Protein AF-A0A843I6S7-F1 (afdb_monomer)

Nearest PDB structures (foldseek):
  1p74-assembly1_B  TM=6.790E-01  e=1.109E-06  Haemophilus influenzae
  3don-assembly1_A  TM=5.576E-01  e=9.396E-06  Staphylococcus epidermidis RP62A
  7zkg-assembly1_A  T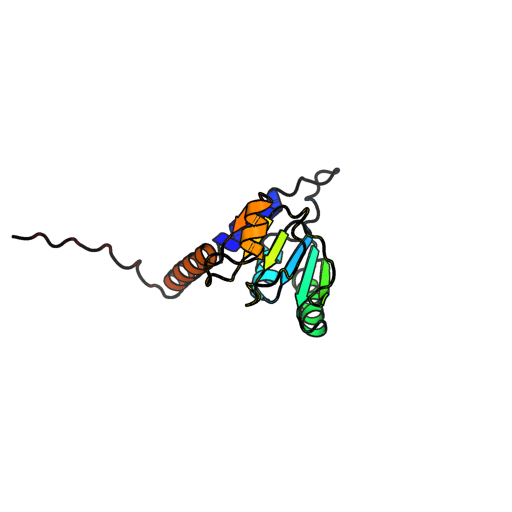M=5.074E-01  e=1.767E-01  Streptomyces griseofuscus
  5fsh-assembly1_A  TM=4.885E-01  e=3.602E-01  Thermus thermophilus HB8
  7ot8-assembly2_B  TM=3.622E-01  e=1.552E-01  synthetic construct

Radius of gyration: 17.91 Å; Cα contacts (8 Å, |Δi|>4): 296; chains: 1; bounding box: 38×38×66 Å

Sequence (162 aa):
MRVALNFLSAALARSERGSAGLPQLCKCVCYAARAAAYAAVKAGAARITLANRTRERAEALARELAQKFGVEARGAGLGEAVRADVIINATPVWDTPLVDLRGAKAYVEFVYNPPETALLREAKRLGLAVVDGIDILVEQGAAAEEIWGLEPGGGAQEGQEG

Solvent-accessible surface area (backbone atoms only — not comparable to full-atom values): 8922 Å² total; per-residue (Å²): 84,61,62,58,34,51,47,44,30,49,53,52,66,67,44,63,61,33,102,78,78,44,77,36,76,41,30,34,36,33,30,58,41,72,67,58,48,54,41,42,46,75,40,64,41,46,28,38,39,26,29,20,88,52,36,67,62,16,36,53,52,16,52,50,45,26,73,75,68,71,34,52,45,38,44,32,41,64,72,60,93,64,87,32,42,32,42,34,45,42,43,94,73,42,81,60,77,70,66,72,65,82,80,35,56,25,38,37,38,54,56,46,79,64,86,72,30,49,55,57,51,50,38,56,75,72,66,33,51,74,46,53,14,54,65,46,47,55,38,39,49,56,53,47,34,64,74,70,67,51,74,82,80,72,77,83,77,77,76,82,82,129

Secondary structure (DSSP, 8-state):
-HHHHHHHHHHHHTS---TTSSPP--EEEEES-HHHHHHHHHTT-SEEEEEESSHHHHHHHHHHHHHHH--EEEEEETT-----SEEEE-SS--SS--S--TT-SEEEE---SSSS-HHHHHHHHTT-EEE-HHHHHHHHHHHHHHHHTPPPPPP-------

Foldseek 3Di:
DVVLLVVLLVLQVPQDQPPPNHRPQFEEEEEDDLVNVVSNLVSPRQEYEYEYQDQVVRQVSQVVCCVPRVGHYHTDYFPPADDGLEYEYPDCAFADPRYDCPPHQEYEYLDPPVVHGPVNVVCVVNVHHYDGNVNVVVVVVVVVCVVVVPDPPDDPPDDDDD

Mean predicted aligned error: 9.21 Å

Structure (mmCIF, N/CA/C/O backbone):
data_AF-A0A843I6S7-F1
#
_entry.id   AF-A0A843I6S7-F1
#
loop_
_atom_site.group_PDB
_atom_site.id
_atom_site.type_symbol
_atom_site.label_atom_id
_atom_site.label_alt_id
_atom_site.label_comp_id
_atom_site.label_asym_id
_atom_site.label_entity_id
_atom_site.label_seq_id
_atom_site.pdbx_PDB_ins_code
_atom_site.Cartn_x
_atom_site.Cartn_y
_atom_site.Cartn_z
_atom_site.occupancy
_atom_site.B_iso_or_equiv
_atom_site.auth_seq_id
_atom_site.auth_comp_id
_atom_site.auth_asym_id
_atom_site.auth_atom_id
_atom_site.pdbx_PDB_model_num
ATOM 1 N N . MET A 1 1 ? -2.963 4.318 -14.015 1.00 53.22 1 MET A N 1
ATOM 2 C CA . MET A 1 1 ? -3.384 4.518 -12.590 1.00 53.22 1 MET A CA 1
ATOM 3 C C . MET A 1 1 ? -4.889 4.305 -12.362 1.00 53.22 1 MET A C 1
ATOM 5 O O . MET A 1 1 ? -5.326 4.360 -11.217 1.00 53.22 1 MET A O 1
ATOM 9 N N . ARG A 1 2 ? -5.688 4.065 -13.413 1.00 60.38 2 ARG A N 1
ATOM 10 C CA . ARG A 1 2 ? -7.154 4.020 -13.349 1.00 60.38 2 ARG A CA 1
ATOM 11 C C . ARG A 1 2 ? -7.678 2.735 -12.701 1.00 60.38 2 ARG A C 1
ATOM 13 O O . ARG A 1 2 ? -8.544 2.847 -11.849 1.00 60.38 2 ARG A O 1
ATOM 20 N N . VAL A 1 3 ? -7.087 1.565 -12.963 1.00 58.34 3 VAL A N 1
ATOM 21 C CA . VAL A 1 3 ? -7.435 0.318 -12.245 1.00 58.34 3 VAL A CA 1
ATOM 22 C C . VAL A 1 3 ? -7.110 0.373 -10.760 1.00 58.34 3 VAL A C 1
ATOM 24 O O . VAL A 1 3 ? -7.996 0.105 -9.961 1.00 58.34 3 VAL A O 1
ATOM 27 N N . ALA A 1 4 ? -5.912 0.812 -10.360 1.00 59.25 4 ALA A N 1
ATOM 28 C CA . ALA A 1 4 ? -5.600 0.970 -8.937 1.00 59.25 4 ALA A CA 1
ATOM 29 C C . ALA A 1 4 ? -6.573 1.947 -8.249 1.00 59.25 4 ALA A C 1
ATOM 31 O O . ALA A 1 4 ? -7.042 1.666 -7.156 1.00 59.25 4 ALA A O 1
ATOM 32 N N . LEU A 1 5 ? -6.935 3.062 -8.895 1.00 62.84 5 LEU A N 1
ATOM 33 C CA . LEU A 1 5 ? -7.920 4.025 -8.385 1.00 62.84 5 LEU A CA 1
ATOM 34 C C . LEU A 1 5 ? -9.350 3.487 -8.357 1.00 62.84 5 LEU A C 1
ATOM 36 O O . LEU A 1 5 ? -10.051 3.732 -7.383 1.00 62.84 5 LEU A O 1
ATOM 40 N N . ASN A 1 6 ? -9.791 2.777 -9.393 1.00 66.00 6 ASN A N 1
ATOM 41 C CA . ASN A 1 6 ? -11.128 2.190 -9.474 1.00 66.00 6 ASN A CA 1
ATOM 42 C C . ASN A 1 6 ? -11.267 1.048 -8.476 1.00 66.00 6 ASN A C 1
ATOM 44 O O . ASN A 1 6 ? -12.284 0.941 -7.800 1.00 66.00 6 ASN A O 1
ATOM 48 N N . PHE A 1 7 ? -10.226 0.232 -8.337 1.00 66.00 7 PHE A N 1
ATOM 49 C CA . PHE A 1 7 ? -10.172 -0.825 -7.350 1.00 66.00 7 PHE A CA 1
ATOM 50 C C . PHE A 1 7 ? -10.080 -0.268 -5.938 1.00 66.00 7 PHE A C 1
ATOM 52 O O . PHE A 1 7 ? -10.824 -0.723 -5.082 1.00 66.00 7 PHE A O 1
ATOM 59 N N . LEU A 1 8 ? -9.229 0.734 -5.686 1.00 65.12 8 LEU A N 1
ATOM 60 C CA . LEU A 1 8 ? -9.193 1.422 -4.396 1.00 65.12 8 LEU A CA 1
ATOM 61 C C . LEU A 1 8 ? -10.566 2.015 -4.106 1.00 65.12 8 LEU A C 1
ATOM 63 O O . LEU A 1 8 ? -11.136 1.696 -3.079 1.00 65.12 8 LEU A O 1
ATOM 67 N N . SER A 1 9 ? -11.161 2.762 -5.031 1.00 64.62 9 SER A N 1
ATOM 68 C CA . SER A 1 9 ? -12.520 3.297 -4.878 1.00 64.62 9 SER A CA 1
ATOM 69 C C . SER A 1 9 ? -13.546 2.195 -4.586 1.00 64.62 9 SER A C 1
ATOM 71 O O . SER A 1 9 ? -14.379 2.359 -3.702 1.00 64.62 9 SER A O 1
ATOM 73 N N . ALA A 1 10 ? -13.464 1.041 -5.255 1.00 59.94 10 ALA A N 1
ATOM 74 C CA . ALA A 1 10 ? -14.354 -0.095 -5.023 1.00 59.94 10 ALA A CA 1
ATOM 75 C C . ALA A 1 10 ? -14.103 -0.787 -3.672 1.00 59.94 10 ALA A C 1
ATOM 77 O O . ALA A 1 10 ? -15.052 -1.138 -2.976 1.00 59.94 10 ALA A O 1
ATOM 78 N N . ALA A 1 11 ? -12.846 -0.972 -3.274 1.00 60.44 11 ALA A N 1
ATOM 79 C CA . ALA A 1 11 ? -12.450 -1.535 -1.987 1.00 60.44 11 ALA A CA 1
ATOM 80 C C . ALA A 1 11 ? -12.856 -0.612 -0.829 1.00 60.44 11 ALA A C 1
ATOM 82 O O . ALA A 1 11 ? -13.390 -1.076 0.177 1.00 60.44 11 ALA A O 1
ATOM 83 N N . LEU A 1 12 ? -12.678 0.699 -1.013 1.00 59.31 12 LEU A N 1
ATOM 84 C CA . LEU A 1 12 ? -13.121 1.750 -0.103 1.00 59.31 12 LEU A CA 1
ATOM 85 C C . LEU A 1 12 ? -14.653 1.779 -0.001 1.00 59.31 12 LEU A C 1
ATOM 87 O O . LEU A 1 12 ? -15.182 1.850 1.104 1.00 59.31 12 LEU A O 1
ATOM 91 N N . ALA A 1 13 ? -15.374 1.641 -1.119 1.00 58.78 13 ALA A N 1
ATOM 92 C CA . ALA A 1 13 ? -16.839 1.608 -1.143 1.00 58.78 13 ALA A CA 1
ATOM 93 C C . ALA A 1 13 ? -17.441 0.347 -0.495 1.00 58.78 13 ALA A C 1
ATOM 95 O O . ALA A 1 13 ? -18.560 0.396 0.014 1.00 58.78 13 ALA A O 1
ATOM 96 N N . ARG A 1 14 ? -16.710 -0.778 -0.489 1.00 51.88 14 ARG A N 1
ATOM 97 C CA . ARG A 1 14 ? -17.101 -2.021 0.207 1.00 51.88 14 ARG A CA 1
ATOM 98 C C . ARG A 1 14 ? -16.844 -1.974 1.715 1.00 51.88 14 ARG A C 1
ATOM 100 O O . ARG A 1 14 ? -17.270 -2.875 2.436 1.00 51.88 14 ARG A O 1
ATOM 107 N N . SER A 1 15 ? -16.159 -0.945 2.212 1.00 49.03 15 SER A N 1
ATOM 108 C CA . SER A 1 15 ? -16.056 -0.704 3.644 1.00 49.03 15 SER A CA 1
ATOM 109 C C . SER A 1 15 ? -17.412 -0.200 4.158 1.00 49.03 15 SER A C 1
ATOM 111 O O . SER A 1 15 ? -17.794 0.927 3.854 1.00 49.03 15 SER A O 1
ATOM 113 N N . GLU A 1 16 ? -18.180 -1.068 4.836 1.00 45.88 16 GLU A N 1
ATOM 114 C CA . GLU A 1 16 ? -19.548 -0.802 5.326 1.00 45.88 16 GLU A CA 1
ATOM 115 C C . GLU A 1 16 ? -19.751 0.633 5.811 1.00 45.88 16 GLU A C 1
ATOM 117 O O . GLU A 1 16 ? -18.978 1.098 6.632 1.00 45.88 16 GLU A O 1
ATOM 122 N N . ARG A 1 17 ? -20.811 1.324 5.368 1.00 45.62 17 ARG A N 1
ATOM 123 C CA . ARG A 1 17 ? -21.184 2.648 5.899 1.00 45.62 17 ARG A CA 1
ATOM 124 C C . ARG A 1 17 ? -21.248 2.595 7.429 1.00 45.62 17 ARG A C 1
ATOM 126 O O . ARG A 1 17 ? -21.847 1.683 7.992 1.00 45.62 17 ARG A O 1
ATOM 133 N N . GLY A 1 18 ? -20.630 3.568 8.100 1.00 41.00 18 GLY A N 1
ATOM 134 C CA . GLY A 1 18 ? -20.685 3.659 9.557 1.00 41.00 18 GLY A CA 1
ATOM 135 C C . GLY A 1 18 ? -22.133 3.789 10.036 1.00 41.00 18 GLY A C 1
ATOM 136 O O . GLY A 1 18 ? -23.010 4.196 9.273 1.00 41.00 18 GLY A O 1
ATOM 137 N N . SER A 1 19 ? -22.376 3.496 11.313 1.00 39.09 19 SER A N 1
ATOM 138 C CA . SER A 1 19 ? -23.695 3.435 11.971 1.00 39.09 19 SER A CA 1
ATOM 139 C C . SER A 1 19 ? -24.567 4.707 11.900 1.00 39.09 19 SER A C 1
ATOM 141 O O . SER A 1 19 ? -25.662 4.722 12.448 1.00 39.09 19 SER A O 1
ATOM 143 N N . ALA A 1 20 ? -24.128 5.757 11.204 1.00 42.00 20 ALA A N 1
ATOM 144 C CA . AL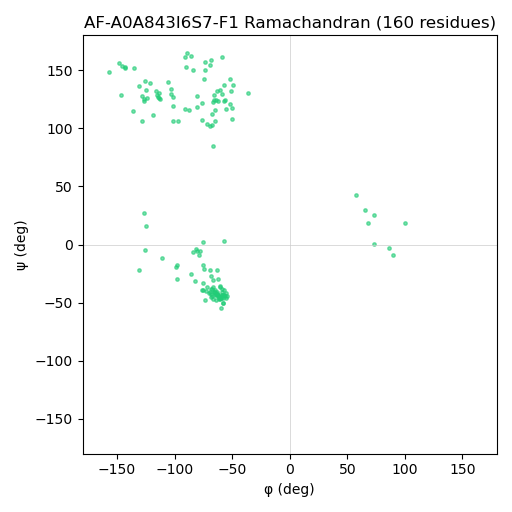A A 1 20 ? -24.852 7.010 10.989 1.00 42.00 20 ALA A CA 1
ATOM 145 C C . ALA A 1 20 ? -25.016 7.387 9.498 1.00 42.00 20 ALA A C 1
ATOM 147 O O . ALA A 1 20 ? -25.260 8.547 9.183 1.00 42.00 20 ALA A O 1
ATOM 148 N N . GLY A 1 21 ? -24.814 6.456 8.555 1.00 34.38 21 GLY A N 1
ATOM 149 C CA . GLY A 1 21 ? -24.879 6.755 7.114 1.00 34.38 21 GLY A CA 1
ATOM 150 C C . GLY A 1 21 ? -23.684 7.558 6.576 1.00 34.38 21 GLY A C 1
ATOM 151 O O . GLY A 1 21 ? -23.613 7.831 5.380 1.00 34.38 21 GLY A O 1
ATOM 152 N N . LEU A 1 22 ? -22.717 7.886 7.437 1.00 36.56 22 LEU A N 1
ATOM 153 C CA . LEU A 1 22 ? -21.428 8.455 7.055 1.00 36.56 22 LEU A CA 1
ATOM 154 C C . LEU A 1 22 ? -20.539 7.360 6.439 1.00 36.56 22 LEU A C 1
ATOM 156 O O . LEU A 1 22 ? -20.568 6.218 6.916 1.00 36.56 22 LEU A O 1
ATOM 160 N N . PRO A 1 23 ? -19.735 7.664 5.403 1.00 42.59 23 PRO A N 1
ATOM 161 C CA . PRO A 1 23 ? -18.770 6.703 4.880 1.00 42.59 23 PRO A CA 1
ATOM 162 C C . PRO A 1 23 ? -17.855 6.259 6.028 1.00 42.59 23 PRO A C 1
ATOM 164 O O . PRO A 1 23 ? -17.282 7.094 6.731 1.00 42.59 23 PRO A O 1
ATOM 167 N N . GLN A 1 24 ? -17.768 4.948 6.280 1.00 44.59 24 GLN A N 1
ATOM 168 C CA . GLN A 1 24 ? -16.869 4.434 7.309 1.00 44.59 24 GLN A CA 1
ATOM 169 C C . GLN A 1 24 ? -15.454 4.859 6.950 1.00 44.59 24 GLN A C 1
ATOM 171 O O . GLN A 1 24 ? -15.001 4.734 5.815 1.00 44.59 24 GLN A O 1
ATOM 176 N N . LEU A 1 25 ? -14.807 5.447 7.949 1.00 50.16 25 LEU A N 1
ATOM 177 C CA . LEU A 1 25 ? -13.542 6.149 7.855 1.00 50.16 25 LEU A CA 1
ATOM 178 C C . LEU A 1 25 ? -12.432 5.152 7.498 1.00 50.16 25 LEU A C 1
ATOM 180 O O . LEU A 1 25 ? -11.782 4.613 8.401 1.00 50.16 25 LEU A O 1
ATOM 184 N N . CYS A 1 26 ? -12.270 4.882 6.200 1.00 57.62 26 CYS A N 1
ATOM 185 C CA . CYS A 1 26 ? -11.375 3.848 5.713 1.00 57.62 26 CYS A CA 1
ATOM 186 C C . CYS A 1 26 ? -9.934 4.170 6.095 1.00 57.62 26 CYS A C 1
ATOM 188 O O . CYS A 1 26 ? -9.416 5.247 5.781 1.00 57.62 26 CYS A O 1
ATOM 190 N N . LYS A 1 27 ? -9.309 3.222 6.792 1.00 61.25 27 LYS A N 1
ATOM 191 C CA . LYS A 1 27 ? -7.906 3.285 7.183 1.00 61.25 27 LYS A CA 1
ATOM 192 C C . LYS A 1 27 ? -7.080 2.618 6.096 1.00 61.25 27 LYS A C 1
ATOM 194 O O . LYS A 1 27 ? -7.201 1.412 5.890 1.00 61.25 27 LYS A O 1
ATOM 199 N N . CYS A 1 28 ? -6.221 3.389 5.445 1.00 69.06 28 CYS A N 1
ATOM 200 C CA . CYS A 1 28 ? -5.267 2.867 4.475 1.00 69.06 28 CYS A CA 1
ATOM 201 C C . CYS A 1 28 ? -3.861 2.852 5.069 1.00 69.06 28 CYS A C 1
ATOM 203 O O . CYS A 1 28 ? -3.461 3.817 5.722 1.00 69.06 28 CYS A O 1
ATOM 205 N N . VAL A 1 29 ? -3.093 1.796 4.802 1.00 71.69 29 VAL A N 1
ATOM 206 C CA . VAL A 1 29 ? -1.641 1.801 5.025 1.00 71.69 29 VAL A CA 1
ATOM 207 C C . VAL A 1 29 ? -0.933 1.714 3.687 1.00 71.69 29 VAL A C 1
ATOM 209 O O . VAL A 1 29 ? -1.200 0.797 2.916 1.00 71.69 29 VAL A O 1
ATOM 212 N N . CYS A 1 30 ? -0.030 2.654 3.414 1.00 72.94 30 CYS A N 1
ATOM 213 C CA . CYS A 1 30 ? 0.808 2.617 2.218 1.00 72.94 30 CYS A CA 1
ATOM 214 C C . CYS A 1 30 ? 2.261 2.379 2.613 1.00 72.94 30 CYS A C 1
ATOM 216 O O . CYS A 1 30 ? 2.833 3.162 3.377 1.00 72.94 30 CYS A O 1
ATOM 218 N N . TYR A 1 31 ? 2.866 1.347 2.039 1.00 69.94 31 TYR A N 1
ATOM 219 C CA . TYR A 1 31 ? 4.280 1.053 2.195 1.00 69.94 31 TYR A CA 1
ATOM 220 C C . TYR A 1 31 ? 5.049 1.612 0.990 1.00 69.94 31 TYR A C 1
ATOM 222 O O . TYR A 1 31 ? 4.960 1.082 -0.107 1.00 69.94 31 TYR A O 1
ATOM 230 N N . ALA A 1 32 ? 5.787 2.703 1.203 1.00 62.50 32 ALA A N 1
ATOM 231 C CA . ALA A 1 32 ? 6.796 3.266 0.292 1.00 62.50 32 ALA A CA 1
ATOM 232 C C . ALA A 1 32 ? 6.414 3.670 -1.157 1.00 62.50 32 ALA A C 1
ATOM 234 O O . ALA A 1 32 ? 7.248 3.557 -2.050 1.00 62.50 32 ALA A O 1
ATOM 235 N N . ALA A 1 33 ? 5.268 4.315 -1.399 1.00 67.56 33 ALA A N 1
ATOM 236 C CA . ALA A 1 33 ? 5.128 5.147 -2.605 1.00 67.56 33 ALA A CA 1
ATOM 237 C C . ALA A 1 33 ? 4.242 6.377 -2.393 1.00 67.56 33 ALA A C 1
ATOM 239 O O . ALA A 1 33 ? 3.086 6.285 -1.981 1.00 67.56 33 ALA A O 1
ATOM 240 N N . ARG A 1 34 ? 4.775 7.546 -2.767 1.00 81.56 34 ARG A N 1
ATOM 241 C CA . ARG A 1 34 ? 4.033 8.813 -2.841 1.00 81.56 34 ARG A CA 1
ATOM 242 C C . ARG A 1 34 ? 2.817 8.683 -3.764 1.00 81.56 34 ARG A C 1
ATOM 244 O O . ARG A 1 34 ? 1.729 9.092 -3.384 1.00 81.56 34 ARG A O 1
ATOM 251 N N . ALA A 1 35 ? 2.978 8.055 -4.930 1.00 79.94 35 ALA A N 1
ATOM 252 C CA . ALA A 1 35 ? 1.886 7.844 -5.881 1.00 79.94 35 ALA A CA 1
ATOM 253 C C . ALA A 1 35 ? 0.728 7.023 -5.283 1.00 79.94 35 ALA A C 1
ATOM 255 O O . ALA A 1 35 ? -0.426 7.415 -5.432 1.00 79.94 35 ALA A O 1
ATOM 256 N N . ALA A 1 36 ? 1.028 5.948 -4.543 1.00 81.75 36 ALA A N 1
ATOM 257 C CA . ALA A 1 36 ? 0.018 5.131 -3.867 1.00 81.75 36 ALA A CA 1
ATOM 258 C C . ALA A 1 36 ? -0.767 5.935 -2.820 1.00 81.75 36 ALA A C 1
ATOM 260 O O . ALA A 1 36 ? -1.994 5.878 -2.786 1.00 81.75 36 ALA A O 1
ATOM 261 N N . ALA A 1 37 ? -0.076 6.749 -2.018 1.00 85.44 37 ALA A N 1
ATOM 262 C CA . ALA A 1 37 ? -0.729 7.600 -1.029 1.00 85.44 37 ALA A CA 1
ATOM 263 C C . ALA A 1 37 ? -1.653 8.645 -1.678 1.00 85.44 37 ALA A C 1
ATOM 265 O O . ALA A 1 37 ? -2.786 8.834 -1.247 1.00 85.44 37 ALA A O 1
ATOM 266 N N . TYR A 1 38 ? -1.199 9.279 -2.761 1.00 85.00 38 TYR A N 1
ATOM 267 C CA . TYR A 1 38 ? -2.015 10.204 -3.549 1.00 85.00 38 TYR A CA 1
ATOM 268 C C . TYR A 1 38 ? -3.227 9.511 -4.191 1.00 85.00 38 TYR A C 1
ATOM 270 O O . TYR A 1 38 ? -4.319 10.077 -4.207 1.00 85.00 38 TYR A O 1
ATOM 278 N N . ALA A 1 39 ? -3.053 8.292 -4.709 1.00 80.88 39 ALA A N 1
ATOM 279 C CA . ALA A 1 39 ? -4.145 7.492 -5.254 1.00 80.88 39 ALA A CA 1
ATOM 280 C C . ALA A 1 39 ? -5.180 7.148 -4.172 1.00 80.88 39 ALA A C 1
ATOM 282 O O . ALA A 1 39 ? -6.373 7.301 -4.415 1.00 80.88 39 ALA A O 1
ATOM 283 N N . ALA A 1 40 ? -4.734 6.773 -2.969 1.00 83.12 40 ALA A N 1
ATOM 284 C CA . ALA A 1 40 ? -5.612 6.505 -1.833 1.00 83.12 40 ALA A CA 1
ATOM 285 C C . ALA A 1 40 ? -6.418 7.749 -1.423 1.00 83.12 40 ALA A C 1
ATOM 287 O O . ALA A 1 40 ? -7.632 7.651 -1.252 1.00 83.12 40 ALA A O 1
ATOM 288 N N . VAL A 1 41 ? -5.781 8.927 -1.341 1.00 85.69 41 VAL A N 1
ATOM 289 C CA . VAL A 1 41 ? -6.489 10.198 -1.088 1.00 85.69 41 VAL A CA 1
ATOM 290 C C . VAL A 1 41 ? -7.549 10.452 -2.158 1.00 85.69 41 VAL A C 1
ATOM 292 O O . VAL A 1 41 ? -8.704 10.703 -1.831 1.00 85.69 41 VAL A O 1
ATOM 295 N N . LYS A 1 42 ? -7.179 10.354 -3.441 1.00 82.75 42 LYS A N 1
ATOM 296 C CA . LYS A 1 42 ? -8.107 10.586 -4.560 1.00 82.75 42 LYS A CA 1
ATOM 297 C C . LYS A 1 42 ? -9.271 9.595 -4.593 1.00 82.75 42 LYS A C 1
ATOM 299 O O . LYS A 1 42 ? -10.344 9.955 -5.057 1.00 82.75 42 LYS A O 1
ATOM 304 N N . ALA A 1 43 ? -9.060 8.378 -4.103 1.00 77.75 43 ALA A N 1
ATOM 305 C CA . ALA A 1 43 ? -10.097 7.362 -3.989 1.00 77.75 43 ALA A CA 1
ATOM 306 C C . ALA A 1 43 ? -11.032 7.585 -2.776 1.00 77.75 43 ALA A C 1
ATOM 308 O O . ALA A 1 43 ? -12.022 6.874 -2.633 1.00 77.75 43 ALA A O 1
ATOM 309 N N . GLY A 1 44 ? -10.749 8.572 -1.915 1.00 80.44 44 GLY A N 1
ATOM 310 C CA . GLY A 1 44 ? -11.593 8.939 -0.772 1.00 80.44 44 GLY A CA 1
ATOM 311 C C . GLY A 1 44 ? -11.117 8.395 0.577 1.00 80.44 44 GLY A C 1
ATOM 312 O O . GLY A 1 44 ? -11.900 8.345 1.525 1.00 80.44 44 GLY A O 1
ATOM 313 N N . ALA A 1 45 ? -9.852 7.977 0.698 1.00 81.94 45 ALA A N 1
ATOM 314 C CA . ALA A 1 45 ? -9.301 7.567 1.986 1.00 81.94 45 ALA A CA 1
ATOM 315 C C . ALA A 1 45 ? -9.256 8.754 2.959 1.00 81.94 45 ALA A C 1
ATOM 317 O O . ALA A 1 45 ? -8.525 9.722 2.754 1.00 81.94 45 ALA A O 1
ATOM 318 N N . ALA A 1 46 ? -10.018 8.652 4.044 1.00 77.25 46 ALA A N 1
ATOM 319 C CA . ALA A 1 46 ? -10.097 9.700 5.054 1.00 77.25 46 ALA A CA 1
ATOM 320 C C . ALA A 1 46 ? -8.992 9.596 6.119 1.00 77.25 46 ALA A C 1
ATOM 322 O O . ALA A 1 46 ? -8.618 10.608 6.710 1.00 77.25 46 ALA A O 1
ATOM 323 N N . ARG A 1 47 ? -8.456 8.383 6.343 1.00 87.12 47 ARG A N 1
ATOM 324 C CA . ARG A 1 47 ? -7.311 8.123 7.224 1.00 87.12 47 ARG A CA 1
ATOM 325 C C . ARG A 1 47 ? -6.212 7.357 6.511 1.00 87.12 47 ARG A C 1
ATOM 327 O O . ARG A 1 47 ? -6.439 6.252 6.020 1.00 87.12 47 ARG A O 1
ATOM 334 N N . ILE A 1 48 ? -4.998 7.897 6.529 1.00 89.00 48 ILE A N 1
ATOM 335 C CA . ILE A 1 48 ? -3.839 7.282 5.878 1.00 89.00 48 ILE A CA 1
ATOM 336 C C . ILE A 1 48 ? -2.693 7.146 6.875 1.00 89.00 48 ILE A C 1
ATOM 338 O O . ILE A 1 48 ? -2.219 8.114 7.459 1.00 89.00 48 ILE A O 1
ATOM 342 N N . THR A 1 49 ? -2.203 5.926 7.049 1.00 91.50 49 THR A N 1
ATOM 343 C CA . THR A 1 49 ? -0.913 5.678 7.687 1.00 91.50 49 THR A CA 1
ATOM 344 C C . THR A 1 49 ? 0.120 5.397 6.605 1.00 91.50 49 THR A C 1
ATOM 346 O O . THR A 1 49 ? -0.066 4.542 5.743 1.00 91.50 49 THR A O 1
ATOM 349 N N . LEU A 1 50 ? 1.225 6.123 6.633 1.00 90.69 50 LEU A N 1
ATOM 350 C CA . LEU A 1 50 ? 2.343 5.913 5.726 1.00 90.69 50 LEU A CA 1
ATOM 351 C C . LEU A 1 50 ? 3.419 5.158 6.483 1.00 90.69 50 LEU A C 1
ATOM 353 O O . LEU A 1 50 ? 3.919 5.661 7.482 1.00 90.69 50 LEU A O 1
ATOM 357 N N . ALA A 1 51 ? 3.768 3.966 6.020 1.00 89.19 51 ALA A N 1
ATOM 358 C CA . ALA A 1 51 ? 4.843 3.180 6.601 1.00 89.19 51 ALA A CA 1
ATOM 359 C C . ALA A 1 51 ? 6.081 3.279 5.707 1.00 89.19 51 ALA A C 1
ATOM 361 O O . ALA A 1 51 ? 6.008 3.100 4.485 1.00 89.19 51 ALA A O 1
ATOM 362 N N . ASN A 1 52 ? 7.230 3.594 6.300 1.00 86.56 52 ASN A N 1
ATOM 363 C CA . ASN A 1 52 ? 8.489 3.655 5.566 1.00 86.56 52 ASN A CA 1
ATOM 364 C C . ASN A 1 52 ? 9.678 3.256 6.440 1.00 86.56 52 ASN A C 1
ATOM 366 O O . ASN A 1 52 ? 9.631 3.380 7.661 1.00 86.56 52 ASN A O 1
ATOM 370 N N . ARG A 1 53 ? 10.769 2.799 5.809 1.00 84.50 53 ARG A N 1
ATOM 371 C CA . ARG A 1 53 ? 11.996 2.406 6.526 1.00 84.50 53 ARG A CA 1
ATOM 372 C C . ARG A 1 53 ? 12.564 3.569 7.337 1.00 84.50 53 ARG A C 1
ATOM 374 O O . ARG A 1 53 ? 13.057 3.378 8.437 1.00 84.50 53 ARG A O 1
ATOM 381 N N . THR A 1 54 ? 12.480 4.769 6.770 1.00 88.56 54 THR A N 1
ATOM 382 C CA . THR A 1 54 ? 12.829 6.028 7.431 1.00 88.56 54 THR A CA 1
ATOM 383 C C . THR A 1 54 ? 11.535 6.706 7.863 1.00 88.56 54 THR A C 1
ATOM 385 O O . THR A 1 54 ? 10.797 7.218 7.013 1.00 88.56 54 THR A O 1
ATOM 388 N N . ARG A 1 55 ? 11.250 6.694 9.167 1.00 89.69 55 ARG A N 1
ATOM 389 C CA . ARG A 1 55 ? 10.008 7.223 9.745 1.00 89.69 55 ARG A CA 1
ATOM 390 C C . ARG A 1 55 ? 9.792 8.695 9.393 1.00 89.69 55 ARG A C 1
ATOM 392 O O . ARG A 1 55 ? 8.692 9.090 9.020 1.00 89.69 55 ARG A O 1
ATOM 399 N N . GLU A 1 56 ? 10.854 9.488 9.393 1.00 92.00 56 GLU A N 1
ATOM 400 C CA . GLU A 1 56 ? 10.827 10.923 9.104 1.00 92.00 56 GLU A CA 1
ATOM 401 C C . GLU A 1 56 ? 10.304 11.199 7.688 1.00 92.00 56 GLU A C 1
ATOM 403 O O . GLU A 1 56 ? 9.563 12.157 7.465 1.00 92.00 56 GLU A O 1
ATOM 408 N N . ARG A 1 57 ? 10.629 10.325 6.720 1.00 90.00 57 ARG A N 1
ATOM 409 C CA . ARG A 1 57 ? 10.105 10.419 5.347 1.00 90.00 57 ARG A CA 1
ATOM 410 C C . ARG A 1 57 ? 8.603 10.148 5.299 1.00 90.00 57 ARG A C 1
ATOM 412 O O . ARG A 1 57 ? 7.898 10.794 4.526 1.00 90.00 57 ARG A O 1
ATOM 419 N N . ALA A 1 58 ? 8.118 9.199 6.099 1.00 90.44 58 ALA A N 1
ATOM 420 C CA . ALA A 1 58 ? 6.692 8.909 6.193 1.00 90.44 58 ALA A CA 1
ATOM 421 C C . ALA A 1 58 ? 5.924 10.069 6.837 1.00 90.44 58 ALA A C 1
ATOM 423 O O . ALA A 1 58 ? 4.892 10.487 6.320 1.00 90.44 58 ALA A O 1
ATOM 424 N N . GLU A 1 59 ? 6.452 10.634 7.923 1.00 93.44 59 GLU A N 1
ATOM 425 C CA . GLU A 1 59 ? 5.846 11.783 8.597 1.00 93.44 59 GLU A CA 1
ATOM 426 C C . GLU A 1 59 ? 5.844 13.042 7.724 1.00 93.44 59 GLU A C 1
ATOM 428 O O . GLU A 1 59 ? 4.855 13.772 7.702 1.00 93.44 59 GLU A O 1
ATOM 433 N N . ALA A 1 60 ? 6.920 13.290 6.971 1.00 94.00 60 ALA A N 1
ATOM 434 C CA . ALA A 1 60 ? 6.980 14.404 6.029 1.00 94.00 60 ALA A CA 1
ATOM 435 C C . ALA A 1 60 ? 5.896 14.292 4.947 1.00 94.00 60 ALA A C 1
ATOM 437 O O . ALA A 1 60 ? 5.181 15.261 4.696 1.00 94.00 60 ALA A O 1
ATOM 438 N N . LEU A 1 61 ? 5.725 13.104 4.355 1.00 91.38 61 LEU A N 1
ATOM 439 C CA . LEU A 1 61 ? 4.668 12.873 3.372 1.00 91.38 61 LEU A CA 1
ATOM 440 C C . LEU A 1 61 ? 3.270 12.956 4.008 1.00 91.38 61 LEU A C 1
ATOM 442 O O . LEU A 1 61 ? 2.363 13.503 3.393 1.00 91.38 61 LEU A O 1
ATOM 446 N N . ALA A 1 62 ? 3.090 12.484 5.244 1.00 92.50 62 ALA A N 1
ATOM 447 C CA . ALA A 1 62 ? 1.814 12.595 5.952 1.00 92.50 62 ALA A CA 1
ATOM 448 C C . ALA A 1 62 ? 1.408 14.061 6.157 1.00 92.50 62 ALA A C 1
ATOM 450 O O . ALA A 1 62 ? 0.279 14.434 5.842 1.00 92.50 62 ALA A O 1
ATOM 451 N N . ARG A 1 63 ? 2.347 14.905 6.611 1.00 95.12 63 ARG A N 1
ATOM 452 C CA . ARG A 1 63 ? 2.124 16.352 6.759 1.00 95.12 63 ARG A CA 1
ATOM 453 C C . ARG A 1 63 ? 1.736 17.002 5.437 1.00 95.12 63 ARG A C 1
ATOM 455 O O . ARG A 1 63 ? 0.797 17.788 5.405 1.00 95.12 63 ARG A O 1
ATOM 462 N N . GLU A 1 64 ? 2.421 16.647 4.353 1.00 93.81 64 GLU A N 1
ATOM 463 C CA . GLU A 1 64 ? 2.104 17.164 3.023 1.00 93.81 64 GLU A CA 1
ATOM 464 C C . GLU A 1 64 ? 0.679 16.793 2.585 1.00 93.81 64 GLU A C 1
ATOM 466 O O . GLU A 1 64 ? -0.067 17.654 2.119 1.00 93.81 64 GLU A O 1
ATOM 471 N N . LEU A 1 65 ? 0.276 15.528 2.754 1.00 90.88 65 LEU A N 1
ATOM 472 C CA . LEU A 1 65 ? -1.068 15.080 2.381 1.00 90.88 65 LEU A CA 1
ATOM 473 C C . LEU A 1 65 ? -2.147 15.768 3.220 1.00 90.88 65 LEU A C 1
ATOM 475 O O . LEU A 1 65 ? -3.154 16.208 2.666 1.00 90.88 65 LEU A O 1
ATOM 479 N N . ALA A 1 66 ? -1.920 15.907 4.528 1.00 92.06 66 ALA A N 1
ATOM 480 C CA . ALA A 1 66 ? -2.836 16.606 5.423 1.00 92.06 66 ALA A CA 1
ATOM 481 C C . ALA A 1 66 ? -3.002 18.082 5.026 1.00 92.06 66 ALA A C 1
ATOM 483 O O . ALA A 1 66 ? -4.125 18.565 4.920 1.00 92.06 66 ALA A O 1
ATOM 484 N N . GLN A 1 67 ? -1.904 18.785 4.729 1.00 94.12 67 GLN A N 1
ATOM 485 C CA . GLN A 1 67 ? -1.940 20.191 4.310 1.00 94.12 67 GLN A CA 1
ATOM 486 C C . GLN A 1 67 ? -2.619 20.389 2.953 1.00 94.12 67 GLN A C 1
ATOM 488 O O . GLN A 1 67 ? -3.365 21.345 2.766 1.00 94.12 67 GLN A O 1
ATOM 493 N N . LYS A 1 68 ? -2.352 19.498 1.994 1.00 93.12 68 LYS A N 1
ATOM 494 C CA . LYS A 1 68 ? -2.821 19.650 0.614 1.00 93.12 68 LYS A CA 1
ATOM 495 C C . LYS A 1 68 ? -4.260 19.184 0.406 1.00 93.12 68 LYS A C 1
ATOM 497 O O . LYS A 1 68 ? -4.942 19.718 -0.462 1.00 93.12 68 LYS A O 1
ATOM 502 N N . PHE A 1 69 ? -4.701 18.177 1.159 1.00 88.94 69 PHE A N 1
ATOM 503 C CA . PHE A 1 69 ? -5.978 17.499 0.920 1.00 88.94 69 PHE A CA 1
ATOM 504 C C . PHE A 1 69 ? -6.907 17.451 2.137 1.00 88.94 69 PHE A C 1
ATOM 506 O O . PHE A 1 69 ? -8.024 16.963 2.007 1.00 88.94 69 PHE A O 1
ATOM 513 N N . GLY A 1 70 ? -6.474 17.921 3.313 1.00 88.38 70 GLY A N 1
ATOM 514 C CA . GLY A 1 70 ? -7.298 17.909 4.527 1.00 88.38 70 GLY A CA 1
ATOM 515 C C . GLY A 1 70 ? -7.591 16.510 5.081 1.00 88.38 70 GLY A C 1
ATOM 516 O O . GLY A 1 70 ? -8.540 16.343 5.840 1.00 88.38 70 GLY A O 1
ATOM 517 N N . VAL A 1 71 ? -6.808 15.498 4.695 1.00 87.75 71 VAL A N 1
ATOM 518 C CA . VAL A 1 71 ? -6.958 14.118 5.186 1.00 87.75 71 VAL A CA 1
ATOM 519 C C . VAL A 1 71 ? -6.233 13.914 6.516 1.00 87.75 71 VAL A C 1
ATOM 521 O O . VAL A 1 71 ? -5.188 14.517 6.767 1.00 87.75 71 VAL A O 1
ATOM 524 N N . GLU A 1 72 ? -6.736 13.011 7.356 1.00 90.69 72 GLU A N 1
ATOM 525 C CA . GLU A 1 72 ? -6.025 12.596 8.565 1.00 90.69 72 GLU A CA 1
ATOM 526 C C . GLU A 1 72 ? -4.893 11.636 8.164 1.00 90.69 72 GLU A C 1
ATOM 528 O O . GLU A 1 72 ? -5.125 10.488 7.779 1.00 90.69 72 GLU A O 1
ATOM 533 N N . ALA A 1 73 ? -3.646 12.106 8.223 1.00 91.38 73 ALA A N 1
ATOM 534 C CA . ALA A 1 73 ? -2.481 11.323 7.829 1.00 91.38 73 ALA A CA 1
ATOM 535 C C . ALA A 1 73 ? -1.427 11.259 8.940 1.00 91.38 73 ALA A C 1
ATOM 537 O O . ALA A 1 73 ? -1.131 12.261 9.589 1.00 91.38 73 ALA A O 1
ATOM 538 N N . ARG A 1 74 ? -0.804 10.089 9.119 1.00 91.75 74 ARG A N 1
ATOM 539 C CA . ARG A 1 74 ? 0.330 9.896 10.041 1.00 91.75 74 ARG A CA 1
ATOM 540 C C . ARG A 1 74 ? 1.450 9.070 9.414 1.00 91.75 74 ARG A C 1
ATOM 542 O O . ARG A 1 74 ? 1.196 8.219 8.563 1.00 91.75 74 ARG A O 1
ATOM 549 N N . GLY A 1 75 ? 2.682 9.299 9.861 1.00 90.50 75 GLY A N 1
ATOM 550 C CA . GLY A 1 75 ? 3.826 8.445 9.539 1.00 90.50 75 GLY A CA 1
ATOM 551 C C . GLY A 1 75 ? 4.004 7.314 10.555 1.00 90.50 75 GLY A C 1
ATOM 552 O O . GLY A 1 75 ? 3.610 7.452 11.711 1.00 90.50 75 GLY A O 1
ATOM 553 N N . ALA A 1 76 ? 4.599 6.212 10.111 1.00 88.56 76 ALA A N 1
ATOM 554 C CA . ALA A 1 76 ? 5.005 5.061 10.910 1.00 88.56 76 ALA A CA 1
ATOM 555 C C . ALA A 1 76 ? 6.305 4.459 10.339 1.00 88.56 76 ALA A C 1
ATOM 557 O O . ALA A 1 76 ? 6.600 4.590 9.144 1.00 88.56 76 ALA A O 1
ATOM 558 N N . GLY A 1 77 ? 7.087 3.798 11.185 1.00 85.00 77 GLY A N 1
ATOM 559 C CA . GLY A 1 77 ? 8.210 2.958 10.780 1.00 85.00 77 GLY A CA 1
ATOM 560 C C . GLY A 1 77 ? 7.758 1.627 10.169 1.00 85.00 77 GLY A C 1
ATOM 561 O O . GLY A 1 77 ? 6.659 1.135 10.436 1.00 85.00 77 GLY A O 1
ATOM 562 N N . LEU A 1 78 ? 8.620 1.013 9.351 1.00 78.19 78 LEU A N 1
ATOM 563 C CA . LEU A 1 78 ? 8.435 -0.385 8.941 1.00 78.19 78 LEU A CA 1
ATOM 564 C C . LEU A 1 78 ? 8.452 -1.299 10.173 1.00 78.19 78 LEU A C 1
ATOM 566 O O . LEU A 1 78 ? 9.342 -1.186 11.010 1.00 78.19 78 LEU A O 1
ATOM 570 N N . GLY A 1 79 ? 7.483 -2.211 10.262 1.00 72.44 79 GLY A N 1
ATOM 571 C CA . GLY A 1 79 ? 7.345 -3.153 11.378 1.00 72.44 79 GLY A CA 1
ATOM 572 C C . GLY A 1 79 ? 6.487 -2.650 12.542 1.00 72.44 79 GLY A C 1
ATOM 573 O O . GLY A 1 79 ? 6.135 -3.444 13.412 1.00 72.44 79 GLY A O 1
ATOM 574 N N . GLU A 1 80 ? 6.085 -1.374 12.558 1.00 80.81 80 GLU A N 1
ATOM 575 C CA . GLU A 1 80 ? 5.036 -0.938 13.479 1.00 80.81 80 GLU A CA 1
ATOM 576 C C . GLU A 1 80 ? 3.723 -1.656 13.146 1.00 80.81 80 GLU A C 1
ATOM 578 O O . GLU A 1 80 ? 3.301 -1.720 11.988 1.00 80.81 80 GLU A O 1
ATOM 583 N N . ALA A 1 81 ? 3.062 -2.196 14.169 1.00 74.06 81 ALA A N 1
ATOM 584 C CA . ALA A 1 81 ? 1.782 -2.860 13.995 1.00 74.06 81 ALA A CA 1
ATOM 585 C C . ALA A 1 81 ? 0.716 -1.831 13.601 1.00 74.06 81 ALA A C 1
ATOM 587 O O . ALA A 1 81 ? 0.320 -0.977 14.400 1.00 74.06 81 ALA A O 1
ATOM 588 N N . VAL A 1 82 ? 0.221 -1.927 12.368 1.00 79.12 82 VAL A N 1
ATOM 589 C CA . VAL A 1 82 ? -0.867 -1.081 11.878 1.00 79.12 82 VAL A CA 1
ATOM 590 C C . VAL A 1 82 ? -1.998 -1.950 11.357 1.00 79.12 82 VAL A C 1
ATOM 592 O O . VAL A 1 82 ? -1.776 -2.884 10.596 1.00 79.12 82 VAL A O 1
ATOM 595 N N . ARG A 1 83 ? -3.227 -1.623 11.765 1.00 81.62 83 ARG A N 1
ATOM 596 C CA . ARG A 1 83 ? -4.449 -2.219 11.218 1.00 81.62 83 ARG A CA 1
ATOM 597 C C . ARG A 1 83 ? -5.112 -1.247 10.256 1.00 81.62 83 ARG A C 1
ATOM 599 O O . ARG A 1 83 ? -5.282 -0.070 10.588 1.00 81.62 83 ARG A O 1
ATOM 606 N N . ALA A 1 84 ? -5.509 -1.760 9.103 1.00 85.94 84 ALA A N 1
ATOM 607 C CA . ALA A 1 84 ? -6.122 -1.000 8.028 1.00 85.94 84 ALA A CA 1
ATOM 608 C C . ALA A 1 84 ? -7.201 -1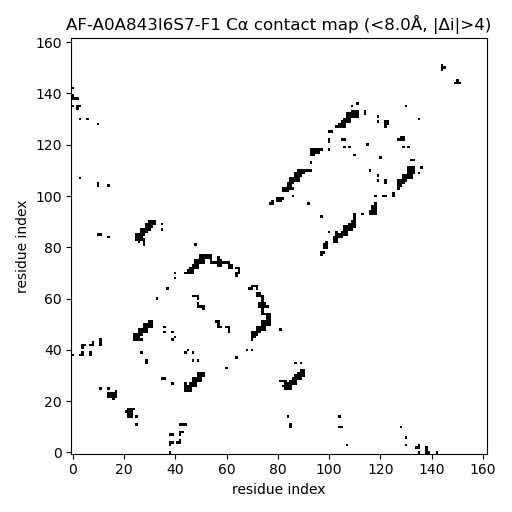.837 7.339 1.00 85.94 84 ALA A C 1
ATOM 610 O O . ALA A 1 84 ? -7.107 -3.060 7.312 1.00 85.94 84 ALA A O 1
ATOM 611 N N . ASP A 1 85 ? -8.191 -1.168 6.757 1.00 87.62 85 ASP A N 1
ATOM 612 C CA . ASP A 1 85 ? -9.173 -1.814 5.886 1.00 87.62 85 ASP A CA 1
ATOM 613 C C . ASP A 1 85 ? -8.550 -2.125 4.517 1.00 87.62 85 ASP A C 1
ATOM 615 O O . ASP A 1 85 ? -8.878 -3.134 3.894 1.00 87.62 85 ASP A O 1
ATOM 619 N N . VAL A 1 86 ? -7.627 -1.267 4.064 1.00 88.12 86 VAL A N 1
ATOM 620 C CA . VAL A 1 86 ? -6.900 -1.416 2.801 1.00 88.12 86 VAL A CA 1
ATOM 621 C C . VAL A 1 86 ? -5.402 -1.300 3.045 1.00 88.12 86 VAL A C 1
ATOM 623 O O . VAL A 1 86 ? -4.917 -0.325 3.626 1.00 88.12 86 VAL A O 1
ATOM 626 N N . ILE A 1 87 ? -4.654 -2.287 2.565 1.00 90.31 87 ILE A N 1
ATOM 627 C CA . ILE A 1 87 ? -3.197 -2.327 2.680 1.00 90.31 87 ILE A CA 1
ATOM 628 C C . ILE A 1 87 ? -2.594 -2.254 1.279 1.00 90.31 87 ILE A C 1
ATOM 630 O O . ILE A 1 87 ? -2.966 -3.026 0.401 1.00 90.31 87 ILE A O 1
ATOM 634 N N . ILE A 1 88 ? -1.659 -1.327 1.075 1.00 90.12 88 ILE A N 1
ATOM 635 C CA . ILE A 1 88 ? -0.971 -1.119 -0.200 1.00 90.12 88 ILE A CA 1
ATOM 636 C C . ILE A 1 88 ? 0.526 -1.350 0.001 1.00 90.12 88 ILE A C 1
ATOM 638 O O . ILE A 1 88 ? 1.191 -0.548 0.666 1.00 90.12 88 ILE A O 1
ATOM 642 N N . ASN A 1 89 ? 1.065 -2.421 -0.584 1.00 89.75 89 ASN A N 1
ATOM 643 C CA . ASN A 1 89 ? 2.504 -2.615 -0.706 1.00 89.75 89 ASN A CA 1
ATOM 644 C C . ASN A 1 89 ? 3.003 -1.942 -1.986 1.00 89.75 89 ASN A C 1
ATOM 646 O O . ASN A 1 89 ? 2.622 -2.316 -3.089 1.00 89.75 89 ASN A O 1
ATOM 650 N N . ALA A 1 90 ? 3.851 -0.932 -1.831 1.00 87.25 90 ALA A N 1
ATOM 651 C CA . ALA A 1 90 ? 4.590 -0.315 -2.925 1.00 87.25 90 ALA A CA 1
ATOM 652 C C . ALA A 1 90 ? 6.098 -0.278 -2.629 1.00 87.25 90 ALA A C 1
ATOM 654 O O . ALA A 1 90 ? 6.828 0.591 -3.105 1.00 87.25 90 ALA A O 1
ATOM 655 N N . THR A 1 91 ? 6.566 -1.224 -1.811 1.00 85.56 91 THR A N 1
ATOM 656 C CA . THR A 1 91 ? 7.990 -1.471 -1.571 1.00 85.56 91 THR A CA 1
ATOM 657 C C . THR A 1 91 ? 8.507 -2.503 -2.572 1.00 85.56 91 THR A C 1
ATOM 659 O O . THR A 1 91 ? 7.717 -3.271 -3.110 1.00 85.56 91 THR A O 1
ATOM 662 N N . PRO A 1 92 ? 9.829 -2.600 -2.782 1.00 83.50 92 PRO A N 1
ATOM 663 C CA . PRO A 1 92 ? 10.405 -3.714 -3.532 1.00 83.50 92 PRO A CA 1
ATOM 664 C C . PRO A 1 92 ? 10.458 -5.030 -2.729 1.00 83.50 92 PRO A C 1
ATOM 666 O O . PRO A 1 92 ? 11.021 -6.005 -3.216 1.00 83.50 92 PRO A O 1
ATOM 669 N N . VAL A 1 93 ? 9.957 -5.069 -1.487 1.00 85.81 93 VAL A N 1
ATOM 670 C CA . VAL A 1 93 ? 10.006 -6.271 -0.642 1.00 85.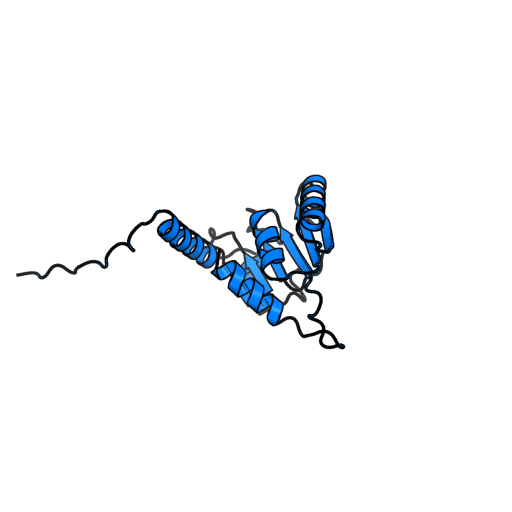81 93 VAL A CA 1
ATOM 671 C C . VAL A 1 93 ? 8.877 -7.211 -1.042 1.00 85.81 93 VAL A C 1
ATOM 673 O O . VAL A 1 93 ? 7.713 -6.812 -1.067 1.00 85.81 93 VAL A O 1
ATOM 676 N N . TRP A 1 94 ? 9.231 -8.464 -1.311 1.00 88.69 94 TRP A N 1
ATOM 677 C CA . TRP A 1 94 ? 8.314 -9.470 -1.847 1.00 88.69 94 TRP A CA 1
ATOM 678 C C . TRP A 1 94 ? 8.338 -10.797 -1.081 1.00 88.69 94 TRP A C 1
ATOM 680 O O . TRP A 1 94 ? 7.378 -11.558 -1.147 1.00 88.69 94 TRP A O 1
ATOM 690 N N . ASP A 1 95 ? 9.405 -11.094 -0.347 1.00 87.81 95 ASP A N 1
ATOM 691 C CA . ASP A 1 95 ? 9.624 -12.370 0.347 1.00 87.81 95 ASP A CA 1
ATOM 692 C C . ASP A 1 95 ? 9.267 -12.324 1.839 1.00 87.81 95 ASP A C 1
ATOM 694 O O . ASP A 1 95 ? 9.031 -13.359 2.461 1.00 87.81 95 ASP A O 1
ATOM 698 N N . THR A 1 96 ? 9.202 -11.123 2.410 1.00 83.00 96 THR A N 1
ATOM 699 C CA . THR A 1 96 ? 9.073 -10.906 3.849 1.00 83.00 96 THR A CA 1
ATOM 700 C C . THR A 1 96 ? 7.715 -10.282 4.185 1.00 83.00 96 THR A C 1
ATOM 702 O O . THR A 1 96 ? 7.348 -9.264 3.589 1.00 83.00 96 THR A O 1
ATOM 705 N N . PRO A 1 97 ? 6.961 -10.823 5.161 1.00 79.00 97 PRO A N 1
ATOM 706 C CA . PRO A 1 97 ? 5.707 -10.224 5.595 1.00 79.00 97 PRO A CA 1
ATOM 707 C C . PRO A 1 97 ? 5.978 -8.910 6.338 1.00 79.00 97 PRO A C 1
ATOM 709 O O . PRO A 1 97 ? 6.372 -8.894 7.501 1.00 79.00 97 PRO A O 1
ATOM 712 N N . LEU A 1 98 ? 5.760 -7.787 5.651 1.00 80.19 98 LEU A N 1
ATOM 713 C CA . LEU A 1 98 ? 5.942 -6.444 6.215 1.00 80.19 98 LEU A CA 1
ATOM 714 C C . LEU A 1 98 ? 4.819 -6.018 7.170 1.00 80.19 98 LEU A C 1
ATOM 716 O O . LEU A 1 98 ? 4.958 -5.029 7.893 1.00 80.19 98 LEU A O 1
ATOM 720 N N . VAL A 1 99 ? 3.681 -6.707 7.108 1.00 84.88 99 VAL A N 1
ATOM 721 C CA . VAL A 1 99 ? 2.436 -6.308 7.757 1.00 84.88 99 VAL A CA 1
ATOM 722 C C . VAL A 1 99 ? 1.529 -7.512 7.968 1.00 84.88 99 VAL A C 1
ATOM 724 O O . VAL A 1 99 ? 1.523 -8.450 7.172 1.00 84.88 99 VAL A O 1
ATOM 727 N N . ASP A 1 100 ? 0.746 -7.466 9.042 1.00 88.06 100 ASP A N 1
ATOM 728 C CA . ASP A 1 100 ? -0.329 -8.418 9.294 1.00 88.06 100 ASP A CA 1
ATOM 729 C C . ASP A 1 100 ? -1.572 -8.033 8.479 1.00 88.06 100 ASP A C 1
ATOM 731 O O . ASP A 1 100 ? -2.134 -6.953 8.661 1.00 88.06 100 ASP A O 1
ATOM 735 N N . LEU A 1 101 ? -2.000 -8.921 7.580 1.00 90.25 101 LEU A N 1
ATOM 736 C CA . LEU A 1 101 ? -3.159 -8.702 6.710 1.00 90.25 101 LEU A CA 1
ATOM 737 C C . LEU A 1 101 ? -4.497 -9.056 7.383 1.00 90.25 101 LEU A C 1
ATOM 739 O O . LEU A 1 101 ? -5.561 -8.816 6.807 1.00 90.25 101 LEU A O 1
ATOM 743 N N . ARG A 1 102 ? -4.489 -9.626 8.596 1.00 89.25 102 ARG A N 1
ATOM 744 C CA . ARG A 1 102 ? -5.722 -10.056 9.269 1.00 89.25 102 ARG A CA 1
ATOM 745 C C . ARG A 1 102 ? -6.637 -8.870 9.577 1.00 89.25 102 ARG A C 1
ATOM 747 O O . ARG A 1 102 ? -6.269 -7.934 10.285 1.00 89.25 102 ARG A O 1
ATOM 754 N N . GLY A 1 103 ? -7.874 -8.967 9.095 1.00 86.12 103 GLY A N 1
ATOM 755 C CA . GLY A 1 103 ? -8.903 -7.939 9.264 1.00 86.12 103 GLY A CA 1
ATOM 756 C C . GLY A 1 103 ? -8.882 -6.841 8.199 1.00 86.12 103 GLY A C 1
ATOM 757 O O . GLY A 1 103 ? -9.768 -5.989 8.225 1.00 86.12 103 GLY A O 1
ATOM 758 N N . ALA A 1 104 ? -7.930 -6.866 7.260 1.00 89.44 104 ALA A N 1
ATOM 759 C CA . ALA A 1 104 ? -8.026 -6.053 6.055 1.00 89.44 104 ALA A CA 1
ATOM 760 C C . ALA A 1 104 ? -9.073 -6.641 5.095 1.00 89.44 104 ALA A C 1
ATOM 762 O O . ALA A 1 104 ? -9.316 -7.847 5.062 1.00 89.44 104 ALA A O 1
ATOM 763 N N . LYS A 1 105 ? -9.705 -5.762 4.318 1.00 87.69 105 LYS A N 1
ATOM 764 C CA . LYS A 1 105 ? -10.735 -6.091 3.321 1.00 87.69 105 LYS A CA 1
ATOM 765 C C . LYS A 1 105 ? -10.140 -6.175 1.915 1.00 87.69 105 LYS A C 1
ATOM 767 O O . LYS A 1 105 ? -10.636 -6.926 1.076 1.00 87.69 105 LYS A O 1
ATOM 772 N N . ALA A 1 106 ? -9.081 -5.405 1.659 1.00 88.81 106 ALA A N 1
ATOM 773 C CA . ALA A 1 106 ? -8.392 -5.396 0.378 1.00 88.81 106 ALA A CA 1
ATOM 774 C C . ALA A 1 106 ? -6.877 -5.230 0.518 1.00 88.81 106 ALA A C 1
ATOM 776 O O . ALA A 1 106 ? -6.378 -4.587 1.447 1.00 88.81 106 ALA A O 1
ATOM 777 N N . TYR A 1 107 ? -6.165 -5.782 -0.457 1.00 90.75 107 TYR A N 1
ATOM 778 C CA . TYR A 1 107 ? -4.723 -5.704 -0.589 1.00 90.75 107 TYR A CA 1
ATOM 779 C C . TYR A 1 107 ? -4.343 -5.281 -2.010 1.00 90.75 107 TYR A C 1
ATOM 781 O O . TYR A 1 107 ? -4.918 -5.758 -2.987 1.00 90.75 107 TYR A O 1
ATOM 789 N N . VAL A 1 108 ? -3.385 -4.368 -2.122 1.00 89.19 108 VAL A N 1
ATOM 790 C CA . VAL A 1 108 ? -2.847 -3.888 -3.397 1.00 89.19 108 VAL A CA 1
ATOM 791 C C . VAL A 1 108 ? -1.342 -4.101 -3.378 1.00 89.19 108 VAL A C 1
ATOM 793 O O . VAL A 1 108 ? -0.667 -3.632 -2.461 1.00 89.19 108 VAL A O 1
ATOM 796 N N . GLU A 1 109 ? -0.824 -4.781 -4.390 1.00 89.81 109 GLU A N 1
ATOM 797 C CA . GLU A 1 109 ? 0.599 -5.056 -4.564 1.00 89.81 109 GLU A CA 1
ATOM 798 C C . GLU A 1 109 ? 1.100 -4.363 -5.830 1.00 89.81 109 GLU A C 1
ATOM 800 O O . GLU A 1 109 ? 0.469 -4.454 -6.875 1.00 89.81 109 GLU A O 1
ATOM 805 N N . PHE A 1 110 ? 2.228 -3.660 -5.740 1.00 88.00 110 PHE A N 1
ATOM 806 C CA . PHE A 1 110 ? 2.897 -3.066 -6.904 1.00 88.00 110 PHE A CA 1
ATOM 807 C C . PHE A 1 110 ? 4.052 -3.934 -7.409 1.00 88.00 110 PHE A C 1
ATOM 809 O O . PHE A 1 110 ? 4.505 -3.743 -8.539 1.00 88.00 110 PHE A O 1
ATOM 816 N N . VAL A 1 111 ? 4.547 -4.876 -6.601 1.00 89.62 111 VAL A N 1
ATOM 817 C CA . VAL A 1 111 ? 5.525 -5.860 -7.065 1.00 89.62 111 VAL A CA 1
ATOM 818 C C . VAL A 1 111 ? 4.865 -6.789 -8.088 1.00 89.62 111 VAL A C 1
ATOM 820 O O . VAL A 1 111 ? 3.878 -7.456 -7.795 1.00 89.62 111 VAL A O 1
ATOM 823 N N . TYR A 1 112 ? 5.434 -6.850 -9.290 1.00 88.19 112 TYR A N 1
ATOM 824 C CA . TYR A 1 112 ? 4.982 -7.733 -10.374 1.00 88.19 112 TYR A CA 1
ATOM 825 C C . TYR A 1 112 ? 5.971 -8.868 -10.684 1.00 88.19 112 TYR A C 1
ATOM 827 O O . TYR A 1 112 ? 5.643 -9.795 -11.421 1.00 88.19 112 TYR A O 1
ATOM 835 N N . ASN A 1 113 ? 7.192 -8.798 -10.147 1.00 88.62 113 ASN A N 1
ATOM 836 C CA . ASN A 1 113 ? 8.212 -9.831 -10.291 1.00 88.62 113 ASN A CA 1
ATOM 837 C C . ASN A 1 113 ? 8.898 -10.069 -8.930 1.00 88.62 113 ASN A C 1
ATOM 839 O O . ASN A 1 113 ? 9.560 -9.151 -8.439 1.00 88.62 113 ASN A O 1
ATOM 843 N N . PRO A 1 114 ? 8.755 -11.258 -8.315 1.00 91.00 114 PRO A N 1
ATOM 844 C CA . PRO A 1 114 ? 8.058 -12.443 -8.832 1.00 91.00 114 PRO A CA 1
ATOM 845 C C . PRO A 1 114 ? 6.526 -12.260 -8.926 1.00 91.00 114 PRO A C 1
ATOM 847 O O . PRO A 1 114 ? 5.981 -11.425 -8.205 1.00 91.00 114 PRO A O 1
ATOM 850 N N . PRO A 1 115 ? 5.815 -13.054 -9.757 1.00 86.56 115 PRO A N 1
ATOM 851 C CA . PRO A 1 115 ? 4.355 -12.956 -9.908 1.00 86.56 115 PRO A CA 1
ATOM 852 C C . PRO A 1 115 ? 3.558 -13.271 -8.634 1.00 86.56 115 PRO A C 1
ATOM 854 O O . PRO A 1 115 ? 2.403 -12.874 -8.503 1.00 86.56 115 PRO A O 1
ATOM 857 N N . GLU A 1 116 ? 4.151 -14.009 -7.690 1.00 90.81 116 GLU A N 1
ATOM 858 C CA . GLU A 1 116 ? 3.534 -14.306 -6.400 1.00 90.81 116 GLU A CA 1
ATOM 859 C C . GLU A 1 116 ? 4.477 -13.958 -5.242 1.00 90.81 116 GLU A C 1
ATOM 861 O O . GLU A 1 116 ? 5.451 -14.664 -4.976 1.00 90.81 116 GLU A O 1
ATOM 866 N N . THR A 1 117 ? 4.163 -12.868 -4.538 1.00 93.69 117 THR A N 1
ATOM 867 C CA . THR A 1 117 ? 4.866 -12.429 -3.323 1.00 93.69 117 THR A CA 1
ATOM 868 C C . THR A 1 117 ? 4.306 -13.118 -2.074 1.00 93.69 117 THR A C 1
ATOM 870 O O . THR A 1 117 ? 3.190 -13.647 -2.078 1.00 93.69 117 THR A O 1
ATOM 873 N N . ALA A 1 118 ? 5.058 -13.105 -0.971 1.00 92.62 118 ALA A N 1
ATOM 874 C CA .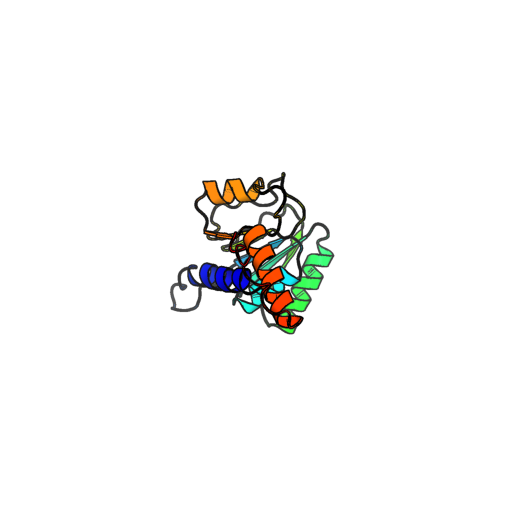 ALA A 1 118 ? 4.626 -13.664 0.309 1.00 92.62 118 ALA A CA 1
ATOM 875 C C . ALA A 1 118 ? 3.327 -13.011 0.814 1.00 92.62 118 ALA A C 1
ATOM 877 O O . ALA A 1 118 ? 2.407 -13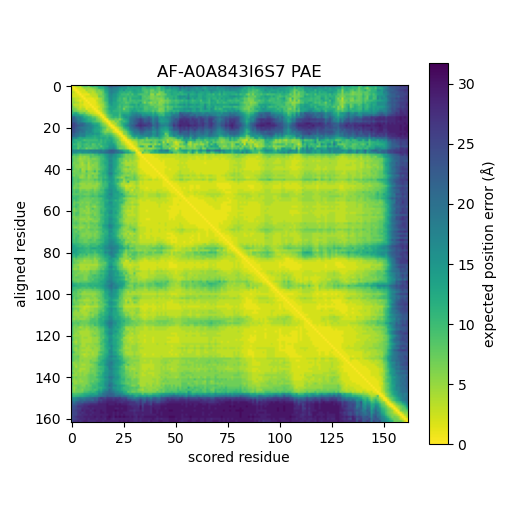.709 1.245 1.00 92.62 118 ALA A O 1
ATOM 878 N N . LEU A 1 119 ? 3.223 -11.681 0.710 1.00 92.00 119 LEU A N 1
ATOM 879 C CA . LEU A 1 119 ? 2.021 -10.941 1.099 1.00 92.00 119 LEU A CA 1
ATOM 880 C C . LEU A 1 119 ? 0.865 -11.160 0.117 1.00 92.00 119 LEU A C 1
ATOM 882 O O . LEU A 1 119 ? -0.274 -11.287 0.557 1.00 92.00 119 LEU A O 1
ATOM 886 N N . LEU A 1 120 ? 1.136 -11.269 -1.187 1.00 93.38 120 LEU A N 1
ATOM 887 C CA . LEU A 1 120 ? 0.103 -11.556 -2.182 1.00 93.38 120 LEU A CA 1
ATOM 888 C C . LEU A 1 120 ? -0.511 -12.947 -1.973 1.00 93.38 120 LEU A C 1
ATOM 890 O O . LEU A 1 120 ? -1.734 -13.096 -2.005 1.00 93.38 120 LEU A O 1
ATOM 894 N N . ARG A 1 121 ? 0.322 -13.959 -1.698 1.00 94.31 121 ARG A N 1
ATOM 895 C CA . ARG A 1 121 ? -0.136 -15.310 -1.347 1.00 94.31 121 ARG A CA 1
ATOM 896 C C . ARG A 1 121 ? -0.995 -15.295 -0.087 1.00 94.31 121 ARG A C 1
ATOM 898 O O . ARG A 1 121 ? -2.066 -15.899 -0.069 1.00 94.31 121 ARG A O 1
ATOM 905 N N . GLU A 1 122 ? -0.549 -14.594 0.952 1.00 94.44 122 GLU A N 1
ATOM 906 C CA . GLU A 1 122 ? -1.295 -14.484 2.207 1.00 94.44 122 GLU A CA 1
ATOM 907 C C . GLU A 1 122 ? -2.629 -13.749 2.018 1.00 94.44 122 GLU A C 1
ATOM 909 O O . GLU A 1 122 ? -3.654 -14.197 2.531 1.00 94.44 122 GLU A O 1
ATOM 914 N N . ALA A 1 123 ? -2.654 -12.677 1.221 1.00 93.44 123 ALA A N 1
ATOM 915 C CA . ALA A 1 123 ? -3.874 -11.946 0.897 1.00 93.44 123 ALA A CA 1
ATOM 916 C C . ALA A 1 123 ? -4.910 -12.848 0.208 1.00 93.44 123 ALA A C 1
ATOM 918 O O . ALA A 1 123 ? -6.079 -12.869 0.600 1.00 93.44 123 ALA A O 1
ATOM 919 N N . LYS A 1 124 ? -4.467 -13.644 -0.777 1.00 93.75 124 LYS A N 1
ATOM 920 C CA . LYS A 1 124 ? -5.309 -14.638 -1.459 1.00 93.75 124 LYS A CA 1
ATOM 921 C C . LYS A 1 124 ? -5.807 -15.710 -0.488 1.00 93.75 124 LYS A C 1
ATOM 923 O O . LYS A 1 124 ? -6.994 -16.024 -0.485 1.00 93.75 124 LYS A O 1
ATOM 928 N N . ARG A 1 125 ? -4.931 -16.234 0.379 1.00 95.94 125 ARG A N 1
ATOM 929 C CA . ARG A 1 125 ? -5.276 -17.255 1.387 1.00 95.94 125 ARG A CA 1
ATOM 930 C C . ARG A 1 125 ? -6.339 -16.767 2.376 1.00 95.94 125 ARG A C 1
ATOM 932 O O . ARG A 1 125 ? -7.187 -17.545 2.800 1.00 95.94 125 ARG A O 1
ATOM 939 N N . LEU A 1 126 ? -6.284 -15.493 2.749 1.00 94.75 126 LEU A N 1
ATOM 940 C CA . LEU A 1 126 ? -7.247 -14.846 3.640 1.00 94.75 126 LEU A CA 1
ATOM 941 C C . LEU A 1 126 ? -8.535 -14.391 2.921 1.00 94.75 126 LEU A C 1
ATOM 943 O O . LEU A 1 126 ? -9.445 -13.898 3.584 1.00 94.75 126 LEU A O 1
ATOM 947 N N . GLY A 1 127 ? -8.631 -14.549 1.595 1.00 93.62 127 GLY A N 1
ATOM 948 C CA . GLY A 1 127 ? -9.818 -14.190 0.814 1.00 93.62 127 GLY A CA 1
ATOM 949 C C . GLY A 1 127 ? -10.027 -12.683 0.636 1.00 93.62 127 GLY A C 1
ATOM 950 O O . GLY A 1 127 ? -11.163 -12.242 0.461 1.00 93.62 127 GLY A O 1
ATOM 951 N N . LEU A 1 128 ? -8.959 -11.881 0.701 1.00 90.94 128 LEU A N 1
ATOM 952 C CA . LEU A 1 128 ? -9.054 -10.438 0.475 1.00 90.94 128 LEU A CA 1
ATOM 953 C C . LEU A 1 128 ? -9.362 -10.145 -0.995 1.00 90.94 128 LEU A C 1
ATOM 955 O O . LEU A 1 128 ? -8.976 -10.891 -1.895 1.00 90.94 128 LEU A O 1
ATOM 959 N N . ALA A 1 129 ? -9.979 -8.992 -1.252 1.00 88.56 129 ALA A N 1
ATOM 960 C CA . ALA A 1 129 ? -9.938 -8.423 -2.592 1.00 88.56 129 ALA A CA 1
ATOM 961 C C . ALA A 1 129 ? -8.486 -8.031 -2.915 1.00 88.56 129 ALA A C 1
ATOM 963 O O . ALA A 1 129 ? -7.862 -7.303 -2.143 1.00 88.56 129 ALA A O 1
ATOM 964 N N . VAL A 1 130 ? -7.961 -8.474 -4.057 1.00 89.94 130 VAL A N 1
ATOM 965 C CA . VAL A 1 130 ? -6.559 -8.268 -4.444 1.00 89.94 130 VAL A CA 1
ATOM 966 C C . VAL A 1 130 ? -6.459 -7.503 -5.764 1.00 89.94 130 VAL A C 1
ATOM 968 O O . VAL A 1 130 ? -7.209 -7.795 -6.691 1.00 89.94 130 VAL A O 1
ATOM 971 N N . VAL A 1 131 ? -5.508 -6.568 -5.842 1.00 88.81 131 VAL A N 1
ATOM 972 C CA . VAL A 1 131 ? -4.921 -6.079 -7.103 1.00 88.81 131 VAL A CA 1
ATOM 973 C C . VAL A 1 131 ? -3.463 -6.476 -7.134 1.00 88.81 131 VAL A C 1
ATOM 975 O O . VAL A 1 131 ? -2.731 -6.179 -6.184 1.00 88.81 131 VAL A O 1
ATOM 978 N N . ASP A 1 132 ? -3.060 -7.130 -8.216 1.00 88.31 132 ASP A N 1
ATOM 979 C CA . ASP A 1 132 ? -1.673 -7.511 -8.426 1.00 88.31 132 AS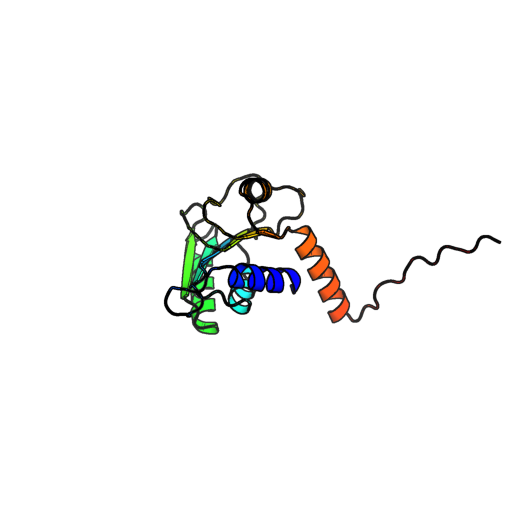P A CA 1
ATOM 980 C C . ASP A 1 132 ? -0.871 -6.414 -9.151 1.00 88.31 132 ASP A C 1
ATOM 982 O O . ASP A 1 132 ? -1.414 -5.466 -9.728 1.00 88.31 132 ASP A O 1
ATOM 986 N N . GLY A 1 133 ? 0.457 -6.536 -9.099 1.00 86.12 133 GLY A N 1
ATOM 987 C CA . GLY A 1 133 ? 1.345 -5.566 -9.732 1.00 86.12 133 GLY A CA 1
ATOM 988 C C . GLY A 1 133 ? 1.305 -5.605 -11.261 1.00 86.12 133 GLY A C 1
ATOM 989 O O . GLY A 1 133 ? 1.663 -4.609 -11.889 1.00 86.12 133 GLY A O 1
ATOM 990 N N . ILE A 1 134 ? 0.882 -6.720 -11.867 1.00 87.50 134 ILE A N 1
ATOM 991 C CA . ILE A 1 134 ? 0.814 -6.893 -13.324 1.00 87.50 134 ILE A CA 1
ATOM 992 C C . ILE A 1 134 ? -0.363 -6.089 -13.881 1.00 87.50 134 ILE A C 1
ATOM 994 O O . ILE A 1 134 ? -0.165 -5.301 -14.803 1.00 87.50 134 ILE A O 1
ATOM 998 N N . ASP A 1 135 ? -1.544 -6.196 -13.273 1.00 86.00 135 ASP A N 1
ATOM 999 C CA . ASP A 1 135 ? -2.734 -5.404 -13.586 1.00 86.00 135 ASP A CA 1
ATOM 1000 C C . ASP A 1 135 ? -2.415 -3.908 -13.507 1.00 86.00 135 ASP A C 1
ATOM 1002 O O . ASP A 1 135 ? -2.766 -3.120 -14.388 1.00 86.00 135 ASP A O 1
ATOM 1006 N N . ILE A 1 136 ? -1.687 -3.501 -12.460 1.00 84.12 136 ILE A N 1
ATOM 1007 C CA . ILE A 1 136 ? -1.232 -2.118 -12.301 1.00 84.12 136 ILE A CA 1
ATOM 1008 C C . ILE A 1 136 ? -0.274 -1.715 -13.427 1.00 84.12 136 ILE A C 1
ATOM 1010 O O . ILE A 1 136 ? -0.379 -0.588 -13.916 1.00 84.12 136 ILE A O 1
ATOM 1014 N N . LEU A 1 137 ? 0.666 -2.584 -13.808 1.00 85.88 137 LEU A N 1
ATOM 1015 C CA . LEU A 1 137 ? 1.670 -2.303 -14.834 1.00 85.88 137 LEU A CA 1
ATOM 1016 C C . LEU A 1 137 ? 1.035 -2.147 -16.221 1.00 85.88 137 LEU A C 1
ATOM 1018 O O . LEU A 1 137 ? 1.309 -1.156 -16.897 1.00 85.88 137 LEU A O 1
ATOM 1022 N N . VAL A 1 138 ? 0.147 -3.067 -16.609 1.00 86.75 138 VAL A N 1
ATOM 1023 C CA . VAL A 1 138 ? -0.598 -3.018 -17.881 1.00 86.75 138 VAL A CA 1
ATOM 1024 C C . VAL A 1 138 ? -1.361 -1.699 -18.000 1.00 86.75 138 VAL A C 1
ATOM 1026 O O . VAL A 1 138 ? -1.265 -0.988 -18.996 1.00 86.75 138 VAL A O 1
ATOM 1029 N N . GLU A 1 139 ? -2.036 -1.301 -16.930 1.00 82.81 139 GLU A N 1
ATOM 1030 C CA . GLU A 1 139 ? -2.837 -0.076 -16.873 1.00 82.81 139 GLU A CA 1
ATOM 1031 C C . GLU A 1 139 ? -2.018 1.211 -16.785 1.00 82.81 139 GLU A C 1
ATOM 1033 O O . GLU A 1 139 ? -2.520 2.311 -17.036 1.00 82.81 139 GLU A O 1
ATOM 1038 N N . GLN A 1 140 ? -0.764 1.119 -16.350 1.00 82.69 140 GLN A N 1
ATOM 1039 C CA . GLN A 1 140 ? 0.179 2.225 -16.473 1.00 82.69 140 GLN A CA 1
ATOM 1040 C C . GLN A 1 140 ? 0.685 2.348 -17.910 1.00 82.69 1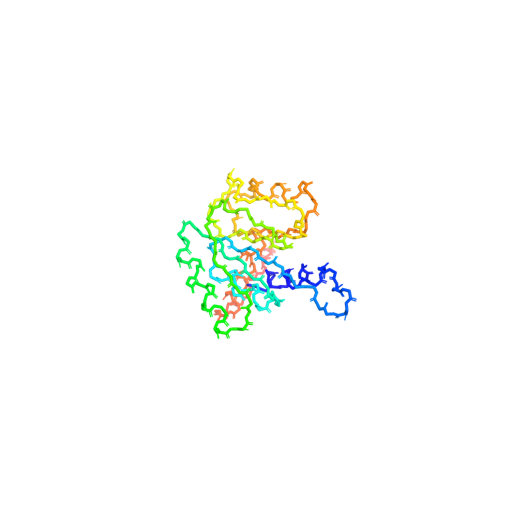40 GLN A C 1
ATOM 1042 O O . GLN A 1 140 ? 0.778 3.474 -18.390 1.00 82.69 140 GLN A O 1
ATOM 1047 N N . GLY A 1 141 ? 0.941 1.225 -18.589 1.00 85.38 141 GLY A N 1
ATOM 1048 C CA . GLY A 1 141 ? 1.308 1.186 -20.005 1.00 85.38 141 GLY A CA 1
ATOM 1049 C C . GLY A 1 141 ? 0.229 1.798 -20.895 1.00 85.38 141 GLY A C 1
ATOM 1050 O O . GLY A 1 141 ? 0.498 2.783 -21.574 1.00 85.38 141 GLY A O 1
ATOM 1051 N N . ALA A 1 142 ? -1.012 1.313 -20.786 1.00 85.19 142 ALA A N 1
ATOM 1052 C CA . ALA A 1 142 ? -2.143 1.834 -21.558 1.00 85.19 142 ALA A CA 1
ATOM 1053 C C . ALA A 1 142 ? -2.355 3.346 -21.342 1.00 85.19 142 ALA A C 1
ATOM 1055 O O . ALA A 1 142 ? -2.518 4.109 -22.288 1.00 85.19 142 ALA A O 1
ATOM 1056 N N . ALA A 1 143 ? -2.267 3.813 -20.090 1.00 81.06 143 ALA A N 1
ATOM 1057 C CA . ALA A 1 143 ? -2.384 5.241 -19.793 1.00 81.06 143 ALA A CA 1
ATOM 1058 C C . ALA A 1 143 ? -1.215 6.074 -20.355 1.00 81.06 143 ALA A C 1
ATOM 1060 O O . ALA A 1 143 ? -1.396 7.253 -20.653 1.00 81.06 143 ALA A O 1
ATOM 1061 N N . ALA A 1 144 ? -0.012 5.503 -20.464 1.00 82.31 144 ALA A N 1
ATOM 1062 C CA . ALA A 1 144 ? 1.131 6.186 -21.061 1.00 82.31 144 ALA A CA 1
ATOM 1063 C C . ALA A 1 144 ? 0.991 6.289 -22.587 1.00 82.31 144 ALA A C 1
ATOM 1065 O O . ALA A 1 144 ? 1.278 7.349 -23.138 1.00 82.31 144 ALA A O 1
ATOM 1066 N N . GLU A 1 145 ? 0.491 5.241 -23.250 1.00 86.88 145 GLU A N 1
ATOM 1067 C CA . GLU A 1 145 ? 0.194 5.247 -24.690 1.00 86.88 145 GLU A CA 1
ATOM 1068 C C . GLU A 1 145 ? -0.807 6.349 -25.059 1.00 86.88 145 GLU A C 1
ATOM 1070 O O . GLU A 1 145 ? -0.537 7.132 -25.972 1.00 86.88 145 GLU A O 1
ATOM 1075 N N . GLU A 1 146 ? -1.895 6.490 -24.287 1.00 84.94 146 GLU A N 1
ATOM 1076 C CA . GLU A 1 146 ? -2.884 7.567 -24.459 1.00 84.94 146 GLU A CA 1
ATOM 1077 C C . GLU A 1 146 ? -2.245 8.963 -24.359 1.00 84.94 146 GLU A C 1
ATOM 1079 O O . GLU A 1 146 ? -2.538 9.851 -25.160 1.00 84.94 146 GLU A O 1
ATOM 1084 N N . ILE A 1 147 ? -1.352 9.171 -23.383 1.00 84.00 147 ILE A N 1
ATOM 1085 C CA . ILE A 1 147 ? -0.665 10.457 -23.173 1.00 84.00 147 ILE A CA 1
ATOM 1086 C C . ILE A 1 147 ? 0.309 10.757 -24.314 1.00 84.00 147 ILE A C 1
ATOM 1088 O O . ILE A 1 147 ? 0.457 11.913 -24.713 1.00 84.00 147 ILE A O 1
ATOM 1092 N N . TRP A 1 148 ? 0.993 9.734 -24.820 1.00 85.31 148 TRP A N 1
ATOM 1093 C CA . TRP A 1 148 ? 1.952 9.873 -25.912 1.00 85.31 148 TRP A CA 1
ATOM 1094 C C . TRP A 1 148 ? 1.298 9.930 -27.293 1.00 85.31 148 TRP A C 1
ATOM 1096 O O . TRP A 1 148 ? 1.996 10.199 -28.268 1.00 85.31 148 TRP A O 1
ATOM 1106 N N . GLY A 1 149 ? -0.020 9.732 -27.381 1.00 82.44 149 GLY A N 1
ATOM 1107 C CA . GLY A 1 149 ? -0.744 9.729 -28.649 1.00 82.44 149 GLY A CA 1
ATOM 1108 C C . GLY A 1 149 ? -0.336 8.564 -29.549 1.00 82.44 149 GLY A C 1
ATOM 1109 O O . GLY A 1 149 ? -0.354 8.704 -30.770 1.00 82.44 149 GLY A O 1
ATOM 1110 N N . LEU A 1 150 ? 0.080 7.441 -28.957 1.00 76.81 150 LEU A N 1
ATOM 1111 C CA . LEU A 1 150 ? 0.325 6.213 -29.703 1.00 76.81 150 LEU A CA 1
ATOM 1112 C C . LEU A 1 150 ? -1.035 5.587 -30.034 1.00 76.81 150 LEU A C 1
ATOM 1114 O O . LEU A 1 150 ? -1.833 5.313 -29.140 1.00 76.81 150 LEU A O 1
ATOM 1118 N N . GLU A 1 151 ? -1.313 5.386 -31.322 1.00 62.12 151 GLU A N 1
ATOM 1119 C CA . GLU A 1 151 ? -2.423 4.535 -31.762 1.00 62.12 151 GLU A CA 1
ATOM 1120 C C . GLU A 1 151 ? -2.220 3.127 -31.165 1.00 62.12 151 GLU A C 1
ATOM 1122 O O . GLU A 1 151 ? -1.083 2.639 -31.193 1.00 62.12 151 GLU A O 1
ATOM 1127 N N . PRO A 1 152 ? -3.264 2.455 -30.635 1.00 58.50 152 PRO A N 1
ATOM 1128 C CA . PRO A 1 152 ? -3.120 1.095 -30.126 1.00 58.50 152 PRO A CA 1
ATOM 1129 C C . PRO A 1 152 ? -2.546 0.209 -31.235 1.00 58.50 152 PRO A C 1
ATOM 1131 O O . PRO A 1 152 ? -3.138 0.067 -32.307 1.00 58.50 152 PRO A O 1
ATOM 1134 N N . GLY A 1 153 ? -1.348 -0.329 -30.990 1.00 55.81 153 GLY A N 1
ATOM 1135 C CA . GLY A 1 153 ? -0.569 -1.080 -31.969 1.00 55.81 153 GLY A CA 1
ATOM 1136 C C . GLY A 1 153 ? -1.404 -2.187 -32.607 1.00 55.81 153 GLY A C 1
ATOM 1137 O O . GLY A 1 153 ? -1.941 -3.049 -31.914 1.00 55.81 153 GLY A O 1
ATOM 1138 N N . GLY A 1 154 ? -1.531 -2.105 -33.933 1.00 47.19 154 GLY A N 1
ATOM 1139 C CA . GLY A 1 154 ? -2.448 -2.886 -34.747 1.00 47.19 154 GLY A CA 1
ATOM 1140 C C . GLY A 1 154 ? -2.368 -4.391 -34.520 1.00 47.19 154 GLY A C 1
ATOM 1141 O O . GLY A 1 154 ? -1.294 -4.972 -34.355 1.00 47.19 154 GLY A O 1
ATOM 1142 N N . GLY A 1 155 ? -3.544 -5.019 -34.559 1.00 42.16 155 GLY A N 1
ATOM 1143 C CA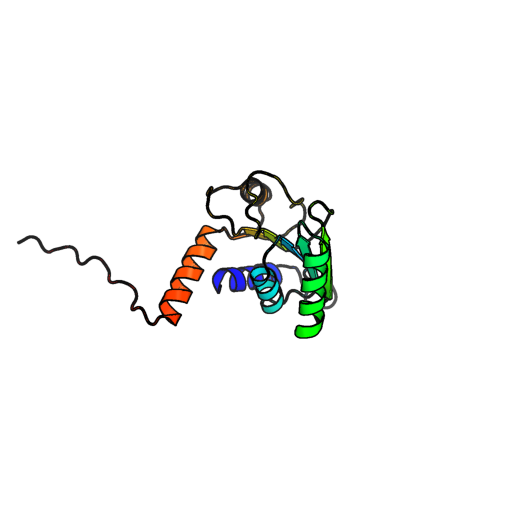 . GLY A 1 155 ? -3.666 -6.465 -34.637 1.00 42.16 155 GLY A CA 1
ATOM 1144 C C . GLY A 1 155 ? -2.783 -7.009 -35.754 1.00 42.16 155 GLY A C 1
ATOM 1145 O O . GLY A 1 155 ? -2.714 -6.436 -36.844 1.00 42.16 155 GLY A O 1
ATOM 1146 N N . ALA A 1 156 ? -2.100 -8.112 -35.462 1.00 48.78 156 ALA A N 1
ATOM 1147 C CA . ALA A 1 156 ? -1.440 -8.917 -36.468 1.00 48.78 156 ALA A CA 1
ATOM 1148 C C . ALA A 1 156 ? -2.447 -9.201 -37.593 1.00 48.78 156 ALA A C 1
ATOM 1150 O O . ALA A 1 156 ? -3.409 -9.943 -37.401 1.00 48.78 156 ALA A O 1
ATOM 1151 N N . GLN A 1 157 ? -2.258 -8.575 -38.754 1.00 44.81 157 GLN A N 1
ATOM 1152 C CA . GLN A 1 157 ? -2.865 -9.071 -39.977 1.00 44.81 157 GLN A CA 1
ATOM 1153 C C . GLN A 1 157 ? -2.165 -10.394 -40.273 1.00 44.81 157 GLN A C 1
ATOM 1155 O O . GLN A 1 157 ? -1.008 -10.411 -40.695 1.00 44.81 157 GLN A O 1
ATOM 1160 N N . GLU A 1 158 ? -2.852 -11.496 -39.974 1.00 45.94 158 GLU A N 1
ATOM 1161 C CA . GLU A 1 158 ? -2.517 -12.812 -40.504 1.00 45.94 158 GLU A CA 1
ATOM 1162 C C . GLU A 1 158 ? -2.375 -12.674 -42.021 1.00 45.94 158 GLU A C 1
ATOM 1164 O O . GLU A 1 158 ? -3.301 -12.254 -42.721 1.00 45.94 158 GLU A O 1
ATOM 1169 N N . GLY A 1 159 ? -1.166 -12.949 -42.509 1.00 45.22 159 GLY A N 1
ATOM 1170 C CA . GLY A 1 159 ? -0.881 -12.975 -43.929 1.00 45.22 159 GLY A CA 1
ATOM 1171 C C . GLY A 1 159 ? -1.803 -13.981 -44.603 1.00 45.22 159 GLY A C 1
ATOM 1172 O O . GLY A 1 159 ? -1.832 -15.152 -44.235 1.00 45.22 159 GLY A O 1
ATOM 1173 N N . GLN A 1 160 ? -2.557 -13.513 -45.594 1.00 44.59 160 GLN A N 1
ATOM 1174 C CA . GLN A 1 160 ? -3.172 -14.390 -46.576 1.00 44.59 160 GLN A CA 1
ATOM 1175 C C . GLN A 1 160 ? -2.035 -15.045 -47.368 1.00 44.59 160 GLN A C 1
ATOM 1177 O O . GLN A 1 160 ? -1.365 -14.383 -48.161 1.00 44.59 160 GLN A O 1
ATOM 1182 N N . GLU A 1 161 ? -1.787 -16.325 -47.101 1.00 42.97 161 GLU A N 1
ATOM 1183 C CA . GLU A 1 161 ? -1.010 -17.190 -47.986 1.00 42.97 161 GLU A CA 1
ATOM 1184 C C . GLU A 1 161 ? -1.798 -17.365 -49.292 1.00 42.97 161 GLU A C 1
ATOM 1186 O O . GLU A 1 161 ? -2.984 -17.709 -49.275 1.00 42.97 161 GLU A O 1
ATOM 1191 N N . GLY A 1 162 ? -1.146 -17.031 -50.408 1.00 48.97 162 GLY A N 1
ATOM 1192 C CA . GLY A 1 162 ? -1.626 -17.294 -51.765 1.00 48.97 162 GLY A CA 1
ATOM 1193 C C . GLY A 1 162 ? -1.206 -18.661 -52.282 1.00 48.97 162 GLY A C 1
ATOM 1194 O O . GLY A 1 162 ? -0.327 -19.294 -51.656 1.00 48.97 162 GLY A O 1
#

pLDDT: mean 78.11, std 16.31, range [34.38, 95.94]